Protein AF-A0A0W7WN13-F1 (afdb_monomer)

Mean predicted aligned error: 14.49 Å

Radius of gyration: 30.91 Å; Cα contacts (8 Å, |Δi|>4): 20; chains: 1; bounding box: 64×56×77 Å

Organism: NCBI:txid1685382

Structure (mmCIF, N/CA/C/O backbone):
data_AF-A0A0W7WN13-F1
#
_entry.id   AF-A0A0W7WN13-F1
#
loop_
_atom_site.group_PDB
_atom_site.id
_atom_site.type_symbol
_atom_site.label_atom_id
_atom_site.label_alt_id
_atom_site.label_comp_id
_atom_site.label_asym_id
_atom_site.label_entity_id
_atom_site.label_seq_id
_atom_site.pdbx_PDB_ins_code
_atom_site.Cartn_x
_atom_site.Cartn_y
_atom_site.Cartn_z
_atom_site.occupancy
_atom_site.B_iso_or_equiv
_atom_site.auth_seq_id
_atom_site.auth_comp_id
_atom_site.auth_asym_id
_atom_site.auth_atom_id
_atom_site.pdbx_PDB_model_num
ATOM 1 N N . MET A 1 1 ? 1.297 4.381 25.185 1.00 48.84 1 MET A N 1
ATOM 2 C CA . MET A 1 1 ? 0.788 3.778 23.940 1.00 48.84 1 MET A CA 1
ATOM 3 C C . MET A 1 1 ? 1.613 2.546 23.635 1.00 48.84 1 MET A C 1
ATOM 5 O O . MET A 1 1 ? 2.814 2.653 23.417 1.00 48.84 1 MET A O 1
ATOM 9 N N . THR A 1 2 ? 1.001 1.380 23.786 1.00 49.75 2 THR A N 1
ATOM 10 C CA . THR A 1 2 ? 1.601 0.052 23.619 1.00 49.75 2 THR A CA 1
ATOM 11 C C . THR A 1 2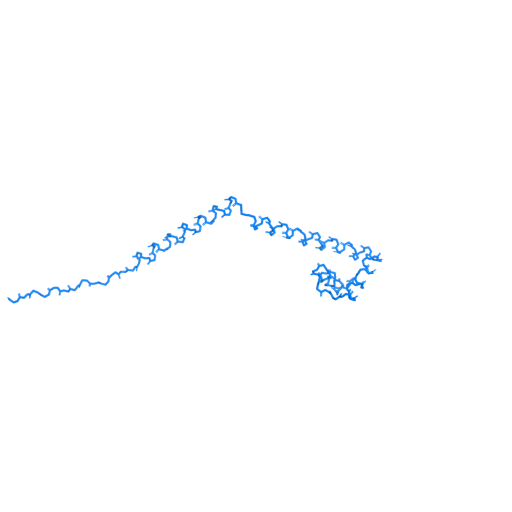 ? 1.729 -0.283 22.134 1.00 49.75 2 THR A C 1
ATOM 13 O O . THR A 1 2 ? 0.794 -0.065 21.374 1.00 49.75 2 THR A O 1
ATOM 16 N N . LEU A 1 3 ? 2.879 -0.836 21.731 1.00 59.28 3 LEU A N 1
ATOM 17 C CA . LEU A 1 3 ? 3.198 -1.262 20.354 1.00 59.28 3 LEU A CA 1
ATOM 18 C C . LEU A 1 3 ? 2.153 -2.205 19.726 1.00 59.28 3 LEU A C 1
ATOM 20 O O . LEU A 1 3 ? 2.073 -2.297 18.508 1.00 59.28 3 LEU A O 1
ATOM 24 N N . ILE A 1 4 ? 1.349 -2.866 20.561 1.00 59.03 4 ILE A N 1
ATOM 25 C CA . ILE A 1 4 ? 0.269 -3.782 20.176 1.00 59.03 4 ILE A CA 1
ATOM 26 C C . ILE A 1 4 ? -0.789 -3.067 19.310 1.00 59.03 4 ILE A C 1
ATOM 28 O O . ILE A 1 4 ? -1.180 -3.599 18.278 1.00 59.03 4 ILE A O 1
ATOM 32 N N . HIS A 1 5 ? -1.136 -1.816 19.633 1.00 65.38 5 HIS A N 1
ATOM 33 C CA . HIS A 1 5 ? -2.169 -1.062 18.907 1.00 65.38 5 HIS A CA 1
ATOM 34 C C . HIS A 1 5 ? -1.741 -0.590 17.515 1.00 65.38 5 HIS A C 1
ATOM 36 O O . HIS A 1 5 ? -2.582 -0.296 16.671 1.00 65.38 5 HIS A O 1
ATOM 42 N N . LEU A 1 6 ? -0.433 -0.504 17.253 1.00 72.31 6 LEU A N 1
ATOM 43 C CA . LEU A 1 6 ? 0.053 -0.085 15.939 1.00 72.31 6 LEU A CA 1
ATOM 44 C C . LEU A 1 6 ? -0.142 -1.197 14.900 1.00 72.31 6 LEU A C 1
ATOM 46 O O . LEU A 1 6 ? -0.490 -0.913 13.761 1.00 72.31 6 LEU A O 1
ATOM 50 N N . CYS A 1 7 ? 0.048 -2.455 15.310 1.00 81.44 7 CYS A N 1
ATOM 51 C CA . CYS A 1 7 ? -0.183 -3.618 14.456 1.00 81.44 7 CYS A CA 1
ATOM 52 C C . CYS A 1 7 ? -1.674 -3.811 14.152 1.00 81.44 7 CYS A C 1
ATOM 54 O O . CYS A 1 7 ? -2.018 -4.112 13.019 1.00 81.44 7 CYS A O 1
ATOM 56 N N . GLU A 1 8 ? -2.558 -3.590 15.127 1.00 88.00 8 GLU A N 1
ATOM 57 C CA . GLU A 1 8 ? -4.014 -3.713 14.943 1.00 88.00 8 GLU A CA 1
ATOM 58 C C . GLU A 1 8 ? -4.547 -2.720 13.901 1.00 88.00 8 GLU A C 1
ATOM 60 O O . GLU A 1 8 ? -5.276 -3.107 12.992 1.00 88.00 8 GLU A O 1
ATOM 65 N N . ILE A 1 9 ? -4.120 -1.454 13.970 1.00 88.44 9 ILE A N 1
ATOM 66 C CA . ILE A 1 9 ? -4.487 -0.431 12.980 1.00 88.44 9 ILE A CA 1
ATOM 67 C C . ILE A 1 9 ? -3.923 -0.774 11.591 1.00 88.44 9 ILE A C 1
ATOM 69 O O . ILE A 1 9 ? -4.590 -0.547 10.584 1.00 88.44 9 ILE A O 1
ATOM 73 N N . ASP A 1 10 ? -2.712 -1.330 11.520 1.00 89.88 10 ASP A N 1
ATOM 74 C CA . ASP A 1 10 ? -2.090 -1.728 10.254 1.00 89.88 10 ASP A CA 1
ATOM 75 C C . ASP A 1 10 ? -2.854 -2.878 9.574 1.00 89.88 10 ASP A C 1
ATOM 77 O O . ASP A 1 10 ? -3.208 -2.764 8.398 1.00 89.88 10 ASP A O 1
ATOM 81 N N . PHE A 1 11 ? -3.203 -3.922 10.337 1.00 90.88 11 PHE A N 1
ATOM 82 C CA . PHE A 1 11 ? -4.027 -5.043 9.870 1.00 90.88 11 PHE A CA 1
ATOM 83 C C . PHE A 1 11 ? -5.443 -4.611 9.496 1.00 90.88 11 PHE A C 1
ATOM 85 O O . PHE A 1 11 ? -6.002 -5.114 8.520 1.00 90.88 11 PHE A O 1
ATOM 92 N N . TYR A 1 12 ? -6.021 -3.666 10.242 1.00 92.19 12 TYR A N 1
ATOM 93 C CA . TYR A 1 12 ? -7.306 -3.066 9.902 1.00 92.19 12 TYR A CA 1
ATOM 94 C C . TYR A 1 12 ? -7.250 -2.385 8.530 1.00 92.19 12 TYR A C 1
ATOM 96 O O . TYR A 1 12 ? -8.115 -2.617 7.688 1.00 92.19 12 TYR A O 1
ATOM 104 N N . ILE A 1 13 ? -6.203 -1.593 8.271 1.00 91.12 13 ILE A N 1
ATOM 105 C CA . ILE A 1 13 ? -6.005 -0.926 6.978 1.00 91.12 13 ILE A CA 1
ATOM 106 C C . ILE A 1 13 ? -5.828 -1.942 5.839 1.00 91.12 13 ILE A C 1
ATOM 108 O O . ILE A 1 13 ? -6.340 -1.715 4.743 1.00 91.12 13 ILE A O 1
ATOM 112 N N . ASP A 1 14 ? -5.131 -3.053 6.086 1.00 90.25 14 ASP A N 1
ATOM 113 C CA . ASP A 1 14 ? -4.943 -4.117 5.089 1.00 90.25 14 ASP A CA 1
ATOM 114 C C . ASP A 1 14 ? -6.179 -5.016 4.903 1.00 90.25 14 ASP A C 1
ATOM 116 O O . ASP A 1 14 ? -6.227 -5.813 3.965 1.00 90.25 14 ASP A O 1
ATOM 120 N N . GLY A 1 15 ? -7.201 -4.873 5.755 1.00 90.50 15 GLY A N 1
ATOM 121 C CA . GLY A 1 15 ? -8.405 -5.705 5.731 1.00 90.50 15 GLY A CA 1
ATOM 122 C C . GLY A 1 15 ? -8.166 -7.141 6.206 1.00 90.50 15 GLY A C 1
ATOM 123 O O . GLY A 1 15 ? -8.925 -8.038 5.845 1.00 90.50 15 GLY A O 1
ATOM 124 N N . GLU A 1 16 ? -7.111 -7.371 6.991 1.00 93.31 16 GLU A N 1
ATOM 125 C CA . GLU A 1 16 ? -6.757 -8.691 7.534 1.00 93.31 16 GLU A CA 1
ATOM 126 C C . GLU A 1 16 ? -7.452 -9.000 8.869 1.00 93.31 16 GLU A C 1
ATOM 128 O O . GLU A 1 16 ? -7.388 -10.130 9.357 1.00 93.31 16 GLU A O 1
ATOM 133 N N . LEU A 1 17 ? -8.134 -8.014 9.459 1.00 90.81 17 LEU A N 1
ATOM 134 C CA . LEU A 1 17 ? -8.948 -8.216 10.654 1.00 90.81 17 LEU A CA 1
ATOM 135 C C . LEU A 1 17 ? -10.293 -8.873 10.329 1.00 90.81 17 LEU A C 1
ATOM 137 O O . LEU A 1 17 ? -10.919 -8.598 9.303 1.00 90.81 17 LEU A O 1
ATOM 141 N N . GLY A 1 18 ? -10.753 -9.724 11.247 1.00 91.62 18 GLY A N 1
ATOM 142 C CA . GLY A 1 18 ? -12.123 -10.212 11.243 1.00 91.62 18 GLY A CA 1
ATOM 143 C C . GLY A 1 18 ? -13.124 -9.094 11.567 1.00 91.62 18 GLY A C 1
ATOM 144 O O . GLY A 1 18 ? -12.742 -7.994 11.973 1.00 91.62 18 GLY A O 1
ATOM 145 N N . PRO A 1 19 ? -14.428 -9.344 11.358 1.00 90.69 19 PRO A N 1
ATOM 146 C CA . PRO A 1 19 ? -15.461 -8.324 11.533 1.00 90.69 19 PRO A CA 1
ATOM 147 C C . PRO A 1 19 ? -15.579 -7.831 12.981 1.00 90.69 19 PRO A C 1
ATOM 149 O O . PRO A 1 19 ? -15.870 -6.656 13.196 1.00 90.69 19 PRO A O 1
ATOM 152 N N . ASP A 1 20 ? -15.340 -8.705 13.959 1.00 91.81 20 ASP A N 1
ATOM 153 C CA . ASP A 1 20 ? -15.444 -8.356 15.376 1.00 91.81 20 ASP A CA 1
ATOM 154 C C . ASP A 1 20 ? -14.255 -7.476 15.797 1.00 91.81 20 ASP A C 1
ATOM 156 O O . ASP A 1 20 ? -14.450 -6.413 16.384 1.00 91.81 20 ASP A O 1
ATOM 160 N N . GLU A 1 21 ? -13.031 -7.844 15.404 1.00 88.50 21 GLU A N 1
ATOM 161 C CA . GLU A 1 21 ? -11.822 -7.068 15.698 1.00 88.50 21 GLU A CA 1
ATOM 162 C C . GLU A 1 21 ? -11.809 -5.717 14.966 1.00 88.50 21 GLU A C 1
ATOM 164 O O . GLU A 1 21 ? -11.381 -4.704 15.519 1.00 88.50 21 GLU A O 1
ATOM 169 N N . ALA A 1 22 ? -12.320 -5.669 13.732 1.00 90.31 22 ALA A N 1
ATOM 170 C CA . ALA A 1 22 ? -12.483 -4.421 12.991 1.00 90.31 22 ALA A CA 1
ATOM 171 C C . ALA A 1 22 ? -13.426 -3.448 13.718 1.00 90.31 22 ALA A C 1
ATOM 173 O O . ALA A 1 22 ? -13.119 -2.262 13.822 1.00 90.31 22 ALA A O 1
ATOM 174 N N . CYS A 1 23 ? -14.532 -3.948 14.278 1.00 92.44 23 CYS A N 1
ATOM 175 C CA . CYS A 1 23 ? -15.472 -3.131 15.043 1.00 92.44 23 CYS A CA 1
ATOM 176 C C . CYS A 1 23 ? -14.827 -2.534 16.308 1.00 92.44 23 CYS A C 1
ATOM 178 O O . CYS A 1 23 ? -15.119 -1.393 16.673 1.00 92.44 23 CYS A O 1
ATOM 180 N N . GLU A 1 24 ? -13.946 -3.281 16.978 1.00 90.81 24 GLU A N 1
ATOM 181 C CA . GLU A 1 24 ? -13.201 -2.787 18.143 1.00 90.81 24 GLU A CA 1
ATOM 182 C C . GLU A 1 24 ? -12.240 -1.656 17.758 1.00 90.81 24 GLU A C 1
ATOM 184 O O . GLU A 1 24 ? -12.204 -0.616 18.424 1.00 90.81 24 GLU A O 1
ATOM 189 N N . VAL A 1 25 ? -11.519 -1.815 16.643 1.00 90.31 25 VAL A N 1
ATOM 190 C CA . VAL A 1 25 ? -10.637 -0.769 16.106 1.00 90.31 25 VAL A CA 1
ATOM 191 C C . VAL A 1 25 ? -11.441 0.467 15.695 1.00 90.31 25 VAL A C 1
ATOM 193 O O . VAL A 1 25 ? -11.041 1.584 16.014 1.00 90.31 25 VAL A O 1
ATOM 196 N N . GLU A 1 26 ? -12.596 0.311 15.047 1.00 91.19 26 GLU A N 1
ATOM 197 C CA . GLU A 1 26 ? -13.471 1.433 14.679 1.00 91.19 26 GLU A CA 1
ATOM 198 C C . GLU A 1 26 ? -13.960 2.216 15.905 1.00 91.19 26 GLU A C 1
ATOM 200 O O . GLU A 1 26 ? -13.839 3.444 15.938 1.00 91.19 26 GLU A O 1
ATOM 205 N N . ALA A 1 27 ? -14.435 1.521 16.944 1.00 91.81 27 ALA A N 1
ATOM 206 C CA . ALA A 1 27 ? -14.860 2.148 18.196 1.00 91.81 27 ALA A CA 1
ATOM 207 C C . ALA A 1 27 ? -13.705 2.895 18.889 1.00 91.81 27 ALA A C 1
ATOM 209 O O . ALA A 1 27 ? -13.890 3.961 19.491 1.00 91.81 27 ALA A O 1
ATOM 210 N N . GLN A 1 28 ? -12.485 2.367 18.782 1.00 88.75 28 GLN A N 1
ATOM 211 C CA . GLN A 1 28 ? -11.292 3.035 19.288 1.00 88.75 28 GLN A CA 1
ATOM 212 C C . GLN A 1 28 ? -10.940 4.282 18.466 1.00 88.75 28 GLN A C 1
ATOM 214 O O . GLN A 1 28 ? -10.655 5.330 19.042 1.00 88.75 28 GLN A O 1
ATOM 219 N N . LEU A 1 29 ? -10.999 4.209 17.135 1.00 89.50 29 LEU A N 1
ATOM 220 C CA . LEU A 1 29 ? -10.740 5.351 16.254 1.00 89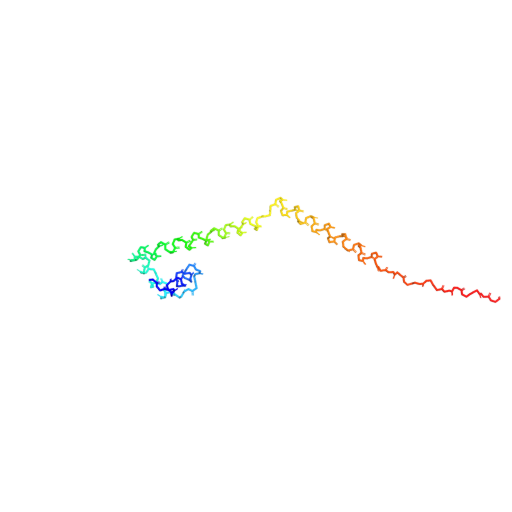.50 29 LEU A CA 1
ATOM 221 C C . LEU A 1 29 ? -11.768 6.478 16.428 1.00 89.50 29 LEU A C 1
ATOM 223 O O . LEU A 1 29 ? -11.444 7.634 16.160 1.00 89.50 29 LEU A O 1
ATOM 227 N N . GLU A 1 30 ? -12.989 6.156 16.861 1.00 92.38 30 GLU A N 1
ATOM 228 C CA . GLU A 1 30 ? -14.028 7.141 17.179 1.00 92.38 30 GLU A CA 1
ATOM 229 C C . GLU A 1 30 ? -13.779 7.857 18.518 1.00 92.38 30 GLU A C 1
ATOM 231 O O . GLU A 1 30 ? -14.139 9.024 18.674 1.00 92.38 30 GLU A O 1
ATOM 236 N N . SER A 1 31 ? -13.144 7.182 19.481 1.00 89.69 31 SER A N 1
ATOM 237 C CA . SER A 1 31 ? -12.976 7.681 20.853 1.00 89.69 31 SER A CA 1
ATOM 238 C C . SER A 1 31 ? -11.581 8.232 21.179 1.00 89.69 31 SER A C 1
ATOM 240 O O . SER A 1 31 ? -11.449 9.006 22.129 1.00 89.69 31 SER A O 1
ATOM 242 N N . ASP A 1 32 ? -10.551 7.880 20.405 1.00 90.12 32 ASP A N 1
ATOM 243 C CA . ASP A 1 32 ? -9.160 8.292 20.619 1.00 90.12 32 ASP A CA 1
ATOM 244 C C . ASP A 1 32 ? -8.598 9.068 19.411 1.00 90.12 32 ASP A C 1
ATOM 246 O O . ASP A 1 32 ? -8.232 8.500 18.378 1.00 90.12 32 ASP A O 1
ATOM 250 N N . GLU A 1 33 ? -8.458 10.391 19.567 1.00 89.62 33 GLU A N 1
ATOM 251 C CA . GLU A 1 33 ? -7.846 11.275 18.562 1.00 89.62 33 GLU A CA 1
ATOM 252 C C . GLU A 1 33 ? -6.394 10.887 18.226 1.00 89.62 33 GLU A C 1
ATOM 254 O O . GLU A 1 33 ? -5.944 11.079 17.094 1.00 89.62 33 GLU A O 1
ATOM 259 N N . GLY A 1 34 ? -5.649 10.321 19.181 1.00 87.56 34 GLY A N 1
ATOM 260 C CA . GLY A 1 34 ? -4.284 9.847 18.966 1.00 87.56 34 GLY A CA 1
ATOM 261 C C . GLY A 1 34 ? -4.245 8.604 18.082 1.00 87.56 34 GLY A C 1
ATOM 262 O O . GLY A 1 34 ? -3.435 8.531 17.155 1.00 87.56 34 GLY A O 1
ATOM 263 N N . ALA A 1 35 ? -5.153 7.655 18.319 1.00 86.69 35 ALA A N 1
ATOM 264 C CA . ALA A 1 35 ? -5.334 6.495 17.448 1.00 86.69 35 ALA A CA 1
ATOM 265 C C . ALA A 1 35 ? -5.776 6.925 16.042 1.00 86.69 35 ALA A C 1
ATOM 267 O O . ALA A 1 35 ? -5.257 6.418 15.046 1.00 86.69 35 ALA A O 1
ATOM 268 N N . ARG A 1 36 ? -6.659 7.928 15.949 1.00 90.25 36 ARG A N 1
ATOM 269 C CA . ARG A 1 36 ? -7.094 8.491 14.667 1.00 90.25 36 ARG A CA 1
ATOM 270 C C . ARG A 1 36 ? -5.946 9.122 13.882 1.00 90.25 36 ARG A C 1
ATOM 272 O O . ARG A 1 36 ? -5.782 8.828 12.701 1.00 90.25 36 ARG A O 1
ATOM 279 N N . ALA A 1 37 ? -5.112 9.924 14.541 1.00 90.38 37 ALA A N 1
ATOM 280 C CA . ALA A 1 37 ? -3.938 10.527 13.916 1.00 90.38 37 ALA A CA 1
ATOM 281 C C . ALA A 1 37 ? -2.926 9.472 13.428 1.00 90.38 37 ALA A C 1
ATOM 283 O O . ALA A 1 37 ? -2.313 9.643 12.372 1.00 90.38 37 ALA A O 1
ATOM 284 N N . LEU A 1 38 ? -2.760 8.371 14.171 1.00 89.06 38 LEU A N 1
ATOM 285 C CA . LEU A 1 38 ? -1.918 7.245 13.756 1.00 89.06 38 LEU A CA 1
ATOM 286 C C . LEU A 1 38 ? -2.486 6.526 12.528 1.00 89.06 38 LEU A C 1
ATOM 288 O O . LEU A 1 38 ? -1.734 6.264 11.588 1.00 89.06 38 LEU A O 1
ATOM 292 N N . PHE A 1 39 ? -3.794 6.255 12.508 1.00 91.81 39 PHE A N 1
ATOM 293 C CA . PHE A 1 39 ? -4.478 5.692 11.343 1.00 91.81 39 PHE A CA 1
ATOM 294 C C . PHE A 1 39 ? -4.270 6.563 10.101 1.00 91.81 39 PHE A C 1
ATOM 296 O O . PHE A 1 39 ? -3.830 6.059 9.068 1.00 91.81 39 PHE A O 1
ATOM 303 N N . ASP A 1 40 ? -4.498 7.873 10.209 1.00 93.25 40 ASP A N 1
ATOM 304 C CA . ASP A 1 40 ? -4.347 8.795 9.080 1.00 93.25 40 ASP A CA 1
ATOM 305 C C . ASP A 1 40 ? -2.905 8.817 8.547 1.00 93.25 40 ASP A C 1
ATOM 307 O O . ASP A 1 40 ? -2.689 8.837 7.332 1.00 93.25 40 ASP A O 1
ATOM 311 N N . ALA A 1 41 ? -1.905 8.775 9.434 1.00 91.88 41 ALA A N 1
ATOM 312 C CA . ALA A 1 41 ? -0.498 8.741 9.044 1.00 91.88 41 ALA A CA 1
ATOM 313 C C . ALA A 1 41 ? -0.131 7.447 8.294 1.00 91.88 41 ALA A C 1
ATOM 315 O O . ALA A 1 41 ? 0.510 7.505 7.240 1.00 91.88 41 ALA A O 1
ATOM 316 N N . LEU A 1 42 ? -0.561 6.289 8.806 1.00 90.62 42 LEU A N 1
ATOM 317 C CA . LEU A 1 42 ? -0.320 4.989 8.171 1.00 90.62 42 LEU A CA 1
ATOM 318 C C . LEU A 1 42 ? -1.051 4.877 6.829 1.00 90.62 42 LEU A C 1
ATOM 320 O O . LEU A 1 42 ? -0.462 4.449 5.833 1.00 90.62 42 LEU A O 1
ATOM 324 N N . TRP A 1 43 ? -2.301 5.338 6.772 1.00 92.88 43 TRP A N 1
ATOM 325 C CA . TRP A 1 43 ? -3.089 5.379 5.545 1.00 92.88 43 TRP A CA 1
ATOM 326 C C . TRP A 1 43 ? -2.411 6.227 4.463 1.00 92.88 43 TRP A C 1
ATOM 328 O O . TRP A 1 43 ? -2.216 5.771 3.335 1.00 92.88 43 TRP A O 1
ATOM 338 N N . GLN A 1 44 ? -1.973 7.443 4.806 1.00 93.69 44 GLN A N 1
ATOM 339 C CA . GLN A 1 44 ? -1.257 8.321 3.873 1.00 93.69 44 GLN A CA 1
ATOM 340 C C . GLN A 1 44 ? 0.041 7.692 3.359 1.00 93.69 44 GLN A C 1
ATOM 342 O O . GLN A 1 44 ? 0.365 7.828 2.176 1.00 93.69 44 GLN A O 1
ATOM 347 N N . GLN A 1 45 ? 0.783 6.995 4.222 1.00 91.25 45 GLN A N 1
ATOM 348 C CA . GLN A 1 45 ? 1.998 6.294 3.825 1.00 91.25 45 GLN A CA 1
ATOM 349 C C . GLN A 1 45 ? 1.700 5.175 2.816 1.00 91.25 45 GLN A C 1
ATOM 351 O O . GLN A 1 45 ? 2.365 5.103 1.778 1.00 91.25 45 GLN A O 1
ATOM 356 N N . LYS A 1 46 ? 0.700 4.326 3.084 1.00 91.56 46 LYS A N 1
ATOM 357 C CA . LYS A 1 46 ? 0.310 3.229 2.181 1.00 91.56 46 LYS A CA 1
ATOM 358 C C . LYS A 1 46 ? -0.220 3.743 0.844 1.00 91.56 46 LYS A C 1
ATOM 360 O O . LYS A 1 46 ? 0.171 3.235 -0.208 1.00 91.56 46 LYS A O 1
ATOM 365 N N . GLU A 1 47 ? -1.010 4.810 0.858 1.00 93.69 47 GLU A N 1
ATOM 366 C CA . GLU A 1 47 ? -1.483 5.484 -0.354 1.00 93.69 47 GLU A CA 1
ATOM 367 C C . GLU A 1 47 ? -0.313 6.046 -1.184 1.00 93.69 47 GLU A C 1
ATOM 369 O O . GLU A 1 47 ? -0.265 5.883 -2.405 1.00 93.69 47 GLU A O 1
ATOM 374 N N . ALA A 1 48 ? 0.680 6.670 -0.540 1.00 91.69 48 ALA A N 1
ATOM 375 C CA . ALA A 1 48 ? 1.864 7.189 -1.223 1.00 91.69 48 ALA A CA 1
ATOM 376 C C . ALA A 1 48 ? 2.693 6.073 -1.881 1.00 91.69 48 ALA A C 1
ATOM 378 O O . ALA A 1 48 ? 3.142 6.231 -3.019 1.00 91.69 48 ALA A O 1
ATOM 379 N N . ILE A 1 49 ? 2.866 4.940 -1.191 1.00 91.44 49 ILE A N 1
ATOM 380 C CA . ILE A 1 49 ? 3.544 3.756 -1.732 1.00 91.44 49 ILE A CA 1
ATOM 381 C C . ILE A 1 49 ? 2.762 3.194 -2.921 1.00 91.44 49 ILE A C 1
ATOM 383 O O . ILE A 1 49 ? 3.351 2.968 -3.976 1.00 91.44 49 ILE A O 1
ATOM 387 N N . THR A 1 50 ? 1.445 3.040 -2.791 1.00 89.31 50 THR A N 1
ATOM 388 C CA . THR A 1 50 ? 0.573 2.536 -3.863 1.00 89.31 50 THR A CA 1
ATOM 389 C C . THR A 1 50 ? 0.671 3.413 -5.108 1.00 89.31 50 THR A C 1
ATOM 391 O O . THR A 1 50 ? 0.949 2.917 -6.198 1.00 89.31 50 THR A O 1
ATOM 394 N N . ARG A 1 51 ? 0.590 4.739 -4.954 1.00 88.88 51 ARG A N 1
ATOM 395 C CA . ARG A 1 51 ? 0.782 5.686 -6.065 1.00 88.88 51 ARG A CA 1
ATOM 396 C C . ARG A 1 51 ? 2.169 5.600 -6.689 1.00 88.88 51 ARG A C 1
ATOM 398 O O . ARG A 1 51 ? 2.302 5.737 -7.905 1.00 88.88 51 ARG A O 1
ATOM 405 N N . ALA A 1 52 ? 3.208 5.405 -5.880 1.00 86.12 52 ALA A N 1
ATOM 406 C CA . ALA A 1 52 ? 4.564 5.230 -6.384 1.00 86.12 52 ALA A CA 1
ATOM 407 C C . ALA A 1 52 ? 4.699 3.929 -7.192 1.00 86.12 52 ALA A C 1
ATOM 409 O O . ALA A 1 52 ? 5.309 3.945 -8.262 1.00 86.12 52 ALA A O 1
ATOM 410 N N . LEU A 1 53 ? 4.092 2.832 -6.728 1.00 84.94 53 LEU A N 1
ATOM 411 C CA . LEU A 1 53 ? 4.047 1.556 -7.445 1.00 84.94 53 LEU A CA 1
ATOM 412 C C . LEU A 1 53 ? 3.275 1.683 -8.761 1.00 84.94 53 LEU A C 1
ATOM 414 O O . LEU A 1 53 ? 3.804 1.325 -9.809 1.00 84.94 53 LEU A O 1
ATOM 418 N N . GLU A 1 54 ? 2.094 2.301 -8.755 1.00 85.50 54 GLU A N 1
ATOM 419 C CA . GLU A 1 54 ? 1.343 2.571 -9.986 1.00 85.50 54 GLU A CA 1
ATOM 420 C C . GLU A 1 54 ? 2.132 3.435 -10.979 1.00 85.50 54 GLU A C 1
ATOM 422 O O . GLU A 1 54 ? 2.061 3.236 -12.194 1.00 85.50 54 GLU A O 1
ATOM 427 N N . ALA A 1 55 ? 2.890 4.419 -10.487 1.00 81.62 55 ALA A N 1
ATOM 428 C CA . ALA A 1 55 ? 3.735 5.257 -11.330 1.00 81.62 55 ALA A CA 1
ATOM 429 C C . ALA A 1 55 ? 4.910 4.474 -11.939 1.00 81.62 55 ALA A C 1
ATOM 431 O O . ALA A 1 55 ? 5.325 4.783 -13.059 1.00 81.62 55 ALA A O 1
ATOM 432 N N . LEU A 1 56 ? 5.432 3.470 -11.228 1.00 76.88 56 LEU A N 1
ATOM 433 C CA . LEU A 1 56 ? 6.448 2.547 -11.733 1.00 76.88 56 LEU A CA 1
ATOM 434 C C . LEU A 1 56 ? 5.867 1.551 -12.742 1.00 76.88 56 LEU A C 1
ATOM 436 O O . LEU A 1 56 ? 6.524 1.276 -13.742 1.00 76.88 56 LEU A O 1
ATOM 440 N N . ASP A 1 57 ? 4.649 1.060 -12.545 1.00 74.88 57 ASP A N 1
ATOM 441 C CA . ASP A 1 57 ? 4.015 0.123 -13.480 1.00 74.88 57 ASP A CA 1
ATOM 442 C C . ASP A 1 57 ? 3.542 0.797 -14.774 1.00 74.88 57 ASP A C 1
ATOM 444 O O . ASP A 1 57 ? 3.405 0.150 -15.818 1.00 74.88 57 ASP A O 1
ATOM 448 N N . ARG A 1 58 ? 3.338 2.121 -14.764 1.00 71.88 58 ARG A N 1
ATOM 449 C CA . ARG A 1 58 ? 3.024 2.861 -15.989 1.00 71.88 58 ARG A CA 1
ATOM 450 C C . ARG A 1 58 ? 4.238 2.885 -16.925 1.00 71.88 58 ARG A C 1
ATOM 452 O O . ARG A 1 58 ? 5.263 3.476 -16.580 1.00 71.88 58 ARG A O 1
ATOM 459 N N . PRO A 1 59 ? 4.118 2.354 -18.160 1.00 65.06 59 PRO A N 1
ATOM 460 C CA . PRO A 1 59 ? 5.233 2.270 -19.093 1.00 65.06 59 PRO A CA 1
ATOM 461 C C . PRO A 1 5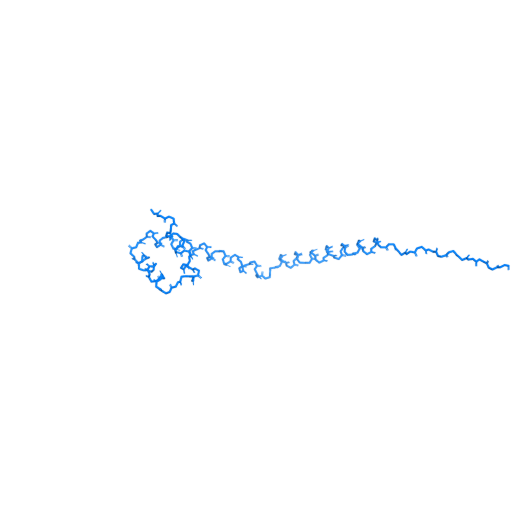9 ? 5.736 3.663 -19.480 1.00 65.06 59 PRO A C 1
ATOM 463 O O . PRO A 1 59 ? 5.184 4.335 -20.357 1.00 65.06 59 PRO A O 1
ATOM 466 N N . SER A 1 60 ? 6.829 4.092 -18.852 1.00 67.44 60 SER A N 1
ATOM 467 C CA . SER A 1 60 ? 7.425 5.401 -19.104 1.00 67.44 60 SER A CA 1
ATOM 468 C C . SER A 1 60 ? 8.391 5.364 -20.300 1.00 67.44 60 SER A C 1
ATOM 470 O O . SER A 1 60 ? 8.985 4.325 -20.617 1.00 67.44 60 SER A O 1
ATOM 472 N N . PRO A 1 61 ? 8.625 6.496 -20.991 1.00 68.62 61 PRO A N 1
ATOM 473 C CA . PRO A 1 61 ? 9.643 6.574 -22.042 1.00 68.62 61 PRO A CA 1
ATOM 474 C C . PRO A 1 61 ? 11.046 6.175 -21.556 1.00 68.62 61 PRO A C 1
ATOM 476 O O . PRO A 1 61 ? 11.832 5.629 -22.333 1.00 68.62 61 PRO A O 1
ATOM 479 N N . ALA A 1 62 ? 11.357 6.418 -20.278 1.00 68.88 62 ALA A N 1
ATOM 480 C CA . ALA A 1 62 ? 12.610 6.007 -19.654 1.00 68.88 62 ALA A CA 1
ATOM 481 C C . ALA A 1 62 ? 12.700 4.478 -19.531 1.00 68.88 62 ALA A C 1
ATOM 483 O O . ALA A 1 62 ? 13.696 3.901 -19.959 1.00 68.88 62 ALA A O 1
ATOM 484 N N . GLN A 1 63 ? 11.637 3.808 -19.078 1.00 69.62 63 GLN A N 1
ATOM 485 C CA . GLN A 1 63 ? 11.579 2.341 -19.016 1.00 69.62 63 GLN A CA 1
ATOM 486 C C . GLN A 1 63 ? 11.703 1.697 -20.399 1.00 69.62 63 GLN A C 1
ATOM 488 O O . GLN A 1 63 ? 12.419 0.712 -20.555 1.00 69.62 63 GLN A O 1
ATOM 493 N N . LYS A 1 64 ? 11.110 2.296 -21.442 1.00 73.25 64 LYS A N 1
ATOM 494 C CA . LYS A 1 64 ? 11.291 1.836 -22.832 1.00 73.25 64 LYS A CA 1
ATOM 495 C C . LYS A 1 64 ? 12.746 1.944 -23.296 1.00 73.25 64 LYS A C 1
ATOM 497 O O . LYS A 1 64 ? 13.243 1.057 -23.991 1.00 73.25 64 LYS A O 1
ATOM 502 N N . ARG A 1 65 ? 13.451 3.020 -22.920 1.00 74.94 65 ARG A N 1
ATOM 503 C CA . ARG A 1 65 ? 14.889 3.176 -23.206 1.00 74.94 65 ARG A CA 1
ATOM 504 C C . ARG A 1 65 ? 15.716 2.135 -22.451 1.00 74.94 65 ARG A C 1
ATOM 506 O O . ARG A 1 65 ? 16.580 1.520 -23.071 1.00 74.94 65 ARG A O 1
ATOM 513 N N . THR A 1 66 ? 15.416 1.892 -21.176 1.00 80.69 66 THR A N 1
ATOM 514 C CA . THR A 1 66 ? 16.073 0.857 -20.362 1.00 80.69 66 THR A CA 1
ATOM 515 C C . THR A 1 66 ? 15.852 -0.537 -20.944 1.00 80.69 66 THR A C 1
ATOM 517 O O . THR A 1 66 ? 16.824 -1.249 -21.177 1.00 80.69 66 THR A O 1
ATOM 520 N N . ALA A 1 67 ? 14.617 -0.891 -21.303 1.00 77.94 67 ALA A 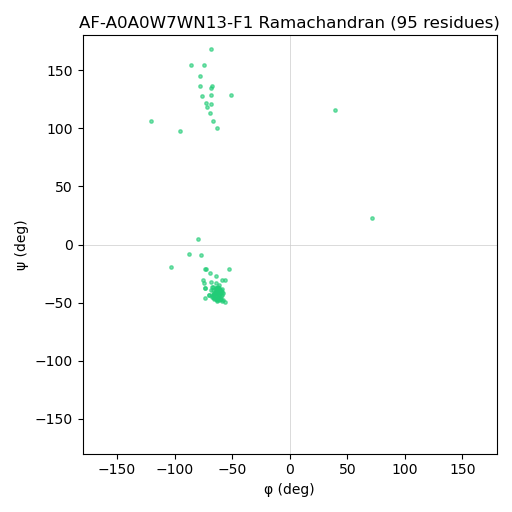N 1
ATOM 521 C CA . ALA A 1 67 ? 14.296 -2.161 -21.954 1.00 77.94 67 ALA A CA 1
ATOM 522 C C . ALA A 1 67 ? 15.046 -2.327 -23.288 1.00 77.94 67 ALA A C 1
ATOM 524 O O . ALA A 1 67 ? 15.605 -3.385 -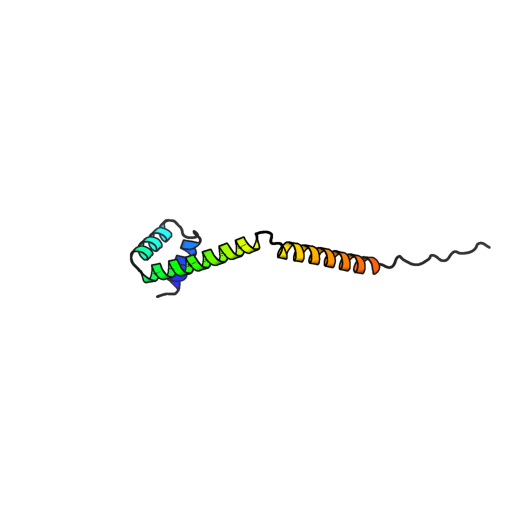23.579 1.00 77.94 67 ALA A O 1
ATOM 525 N N . ARG A 1 68 ? 15.150 -1.257 -24.091 1.00 80.62 68 ARG A N 1
ATOM 526 C CA . ARG A 1 68 ? 15.939 -1.268 -25.333 1.00 80.62 68 ARG A CA 1
ATOM 527 C C . ARG A 1 68 ? 17.435 -1.469 -25.073 1.00 80.62 68 ARG A C 1
ATOM 529 O O . ARG A 1 68 ? 18.095 -2.155 -25.853 1.00 80.62 68 ARG A O 1
ATOM 536 N N . LEU A 1 69 ? 17.982 -0.864 -24.019 1.00 87.56 69 LEU A N 1
ATOM 537 C CA . LEU A 1 69 ? 19.381 -1.049 -23.622 1.00 87.56 69 LEU A CA 1
ATOM 538 C C . LEU A 1 69 ? 19.636 -2.477 -23.130 1.00 87.56 69 LEU A C 1
ATOM 540 O O . LEU A 1 69 ? 20.609 -3.087 -23.563 1.00 87.56 69 LEU A O 1
ATOM 544 N N . GLN A 1 70 ? 18.735 -3.038 -22.321 1.00 86.69 70 GLN A N 1
ATOM 545 C CA . GLN A 1 70 ? 18.795 -4.432 -21.875 1.00 86.69 70 GLN A CA 1
ATOM 546 C C . GLN A 1 70 ? 18.757 -5.404 -23.062 1.00 86.69 70 GLN A C 1
ATOM 548 O O . GLN A 1 70 ? 19.592 -6.300 -23.137 1.00 86.69 70 GLN A O 1
ATOM 553 N N . ALA A 1 71 ? 17.876 -5.182 -24.044 1.00 84.25 71 ALA A N 1
ATOM 554 C CA . ALA A 1 71 ? 17.818 -5.999 -25.257 1.00 84.25 71 ALA A CA 1
ATOM 555 C C . ALA A 1 71 ? 19.118 -5.925 -26.080 1.00 84.25 71 ALA A C 1
ATOM 557 O O . ALA A 1 71 ? 19.612 -6.944 -26.563 1.00 84.25 71 ALA A O 1
ATOM 558 N N . ARG A 1 72 ? 19.712 -4.730 -26.210 1.00 88.94 72 ARG A N 1
ATOM 559 C CA . ARG A 1 72 ? 21.010 -4.548 -26.884 1.00 88.94 72 ARG A CA 1
ATOM 560 C C . ARG A 1 72 ? 22.144 -5.253 -26.146 1.00 88.94 72 ARG A C 1
ATOM 562 O O . ARG A 1 72 ? 22.968 -5.892 -26.794 1.00 88.94 72 ARG A O 1
ATOM 569 N N . LEU A 1 73 ? 22.174 -5.157 -24.818 1.00 88.81 73 LEU A N 1
ATOM 570 C CA . LEU A 1 73 ? 23.163 -5.839 -23.989 1.00 88.81 73 LEU A CA 1
ATOM 571 C C . LEU A 1 73 ? 23.027 -7.360 -24.115 1.00 88.81 73 LEU A C 1
ATOM 573 O O . LEU A 1 73 ? 24.013 -8.034 -24.394 1.00 88.81 73 LEU A O 1
ATOM 577 N N . ALA A 1 74 ? 21.809 -7.893 -23.995 1.00 87.88 74 ALA A N 1
ATOM 578 C CA . ALA A 1 74 ? 21.537 -9.317 -24.168 1.00 87.88 74 ALA A CA 1
ATOM 579 C C . ALA A 1 74 ? 21.978 -9.812 -25.555 1.00 87.88 74 ALA A C 1
ATOM 581 O O . ALA A 1 74 ? 22.616 -10.857 -25.671 1.00 87.88 74 ALA A O 1
ATOM 582 N N . GLN A 1 75 ? 21.716 -9.030 -26.607 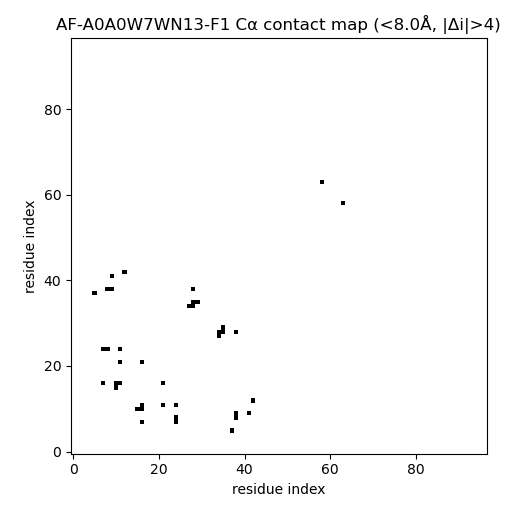1.00 87.94 75 GLN A N 1
ATOM 583 C CA . GLN A 1 75 ? 22.145 -9.360 -27.964 1.00 87.94 75 GLN A CA 1
ATOM 584 C C . GLN A 1 75 ? 23.675 -9.330 -28.125 1.00 87.94 75 GLN A C 1
ATOM 586 O O . GLN A 1 75 ? 24.230 -10.187 -28.812 1.00 87.94 75 GLN A O 1
ATOM 591 N N . ALA A 1 76 ? 24.365 -8.374 -27.498 1.00 88.69 76 ALA A N 1
ATOM 592 C CA . ALA A 1 76 ? 25.825 -8.303 -27.505 1.00 88.69 76 ALA A CA 1
ATOM 593 C C . ALA A 1 76 ? 26.458 -9.495 -26.765 1.00 88.69 76 ALA A C 1
ATOM 595 O O . ALA A 1 76 ? 27.347 -10.147 -27.312 1.00 88.69 76 ALA A O 1
ATOM 596 N N . LEU A 1 77 ? 25.943 -9.838 -25.580 1.00 89.44 77 LEU A N 1
ATOM 597 C CA . LEU A 1 77 ? 26.387 -11.003 -24.810 1.00 89.44 77 LEU A CA 1
ATOM 598 C C . LEU A 1 77 ? 26.149 -12.308 -25.576 1.00 89.44 77 LEU A C 1
ATOM 600 O O . LEU A 1 77 ? 27.044 -13.145 -25.658 1.00 89.44 77 LEU A O 1
ATOM 604 N N . TYR A 1 78 ? 24.983 -12.458 -26.210 1.00 84.12 78 TYR A N 1
ATOM 605 C CA . TYR A 1 78 ? 24.681 -13.617 -27.051 1.00 84.12 78 TYR A CA 1
ATOM 606 C C . TYR A 1 78 ? 25.680 -13.771 -28.208 1.00 84.12 78 TYR A C 1
ATOM 608 O O . TYR A 1 78 ? 26.167 -14.872 -28.467 1.00 84.12 78 TYR A O 1
ATOM 616 N N . ARG A 1 79 ? 26.036 -12.673 -28.889 1.00 82.81 79 ARG A N 1
ATOM 617 C CA . ARG A 1 79 ? 27.047 -12.682 -29.964 1.00 82.81 79 ARG A CA 1
ATOM 618 C C . ARG A 1 79 ? 28.434 -13.063 -29.455 1.00 82.81 79 ARG A C 1
ATOM 620 O O . ARG A 1 79 ? 29.129 -13.833 -30.106 1.00 82.81 79 ARG A O 1
ATOM 627 N N . GLN A 1 80 ? 28.826 -12.556 -28.292 1.00 82.69 80 GLN A N 1
ATOM 628 C CA . GLN A 1 80 ? 30.118 -12.875 -27.691 1.00 82.69 80 GLN A CA 1
ATOM 629 C C . GLN A 1 80 ? 30.203 -14.355 -27.284 1.00 82.69 80 GLN A C 1
ATOM 631 O O . GLN A 1 80 ? 31.201 -15.014 -27.563 1.00 82.69 80 GLN A O 1
ATOM 636 N N . LEU A 1 81 ? 29.135 -14.900 -26.696 1.00 79.94 81 LEU A N 1
ATOM 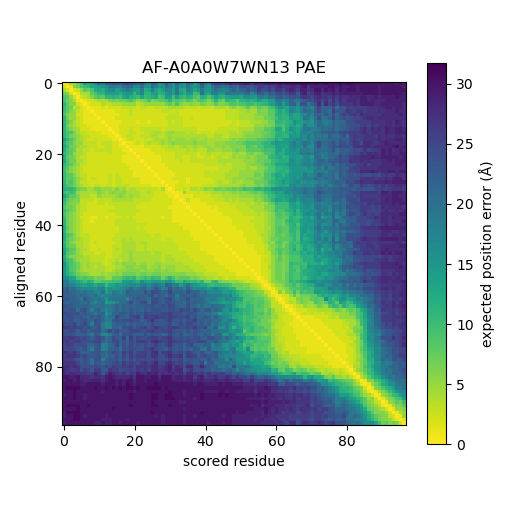637 C CA . LEU A 1 81 ? 29.050 -16.315 -26.320 1.00 79.94 81 LEU A CA 1
ATOM 638 C C . LEU A 1 81 ? 29.005 -17.249 -27.538 1.00 79.94 81 LEU A C 1
ATOM 640 O O . LEU A 1 81 ? 29.599 -18.323 -27.508 1.00 79.94 81 LEU A O 1
ATOM 644 N N . SER A 1 82 ? 28.334 -16.849 -28.620 1.00 74.69 82 SER A N 1
ATOM 645 C CA . SER A 1 82 ? 28.276 -17.641 -29.859 1.00 74.69 82 SER A CA 1
ATOM 646 C C . SER A 1 82 ? 29.576 -17.592 -30.666 1.00 74.69 82 SER A C 1
ATOM 648 O O . SER A 1 82 ? 29.954 -18.604 -31.251 1.00 74.6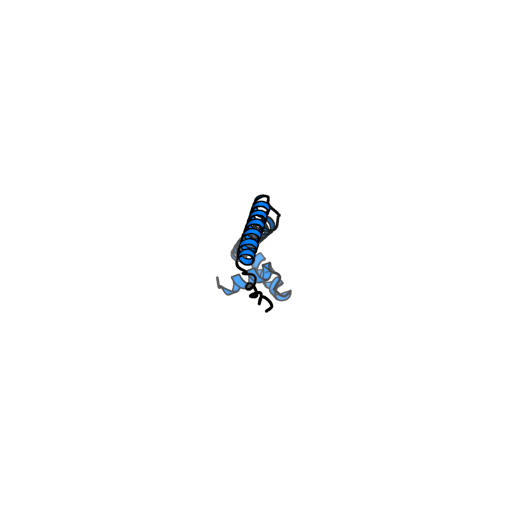9 82 SER A O 1
ATOM 650 N N . ALA A 1 83 ? 30.305 -16.473 -30.642 1.00 70.19 83 ALA A N 1
ATOM 651 C CA . ALA A 1 83 ? 31.640 -16.365 -31.235 1.00 70.19 83 ALA A CA 1
ATOM 652 C C . ALA A 1 83 ? 32.708 -17.180 -30.478 1.00 70.19 83 ALA A C 1
AT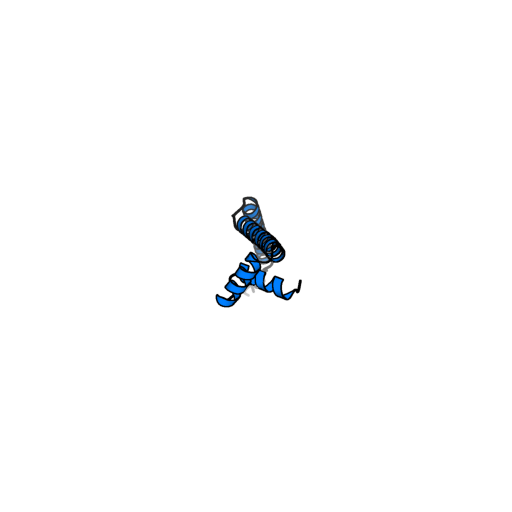OM 654 O O . ALA A 1 83 ? 33.706 -17.586 -31.066 1.00 70.19 83 ALA A O 1
ATOM 655 N N . ALA A 1 84 ? 32.492 -17.459 -29.190 1.00 62.81 84 ALA A N 1
ATOM 656 C CA . ALA A 1 84 ? 33.387 -18.263 -28.360 1.00 62.81 84 ALA A CA 1
ATOM 657 C C . ALA A 1 84 ? 33.233 -19.786 -28.556 1.00 62.81 84 ALA A C 1
ATOM 659 O O . ALA A 1 84 ? 33.867 -20.553 -27.834 1.00 62.81 84 ALA A O 1
ATOM 660 N N . ARG A 1 85 ? 32.404 -20.249 -29.506 1.00 51.34 85 ARG A N 1
ATOM 661 C CA . ARG A 1 85 ? 32.251 -21.677 -29.822 1.00 51.34 85 ARG A CA 1
ATOM 662 C C . ARG A 1 85 ? 33.157 -22.051 -31.010 1.00 51.34 85 ARG A C 1
ATOM 664 O O . ARG A 1 85 ? 32.756 -21.825 -32.151 1.00 51.34 85 ARG A O 1
ATOM 671 N N . PRO A 1 86 ? 34.361 -22.616 -30.794 1.00 51.03 86 PRO A N 1
ATOM 672 C CA . PRO A 1 86 ? 35.171 -23.124 -31.893 1.00 51.03 86 PRO A CA 1
ATOM 673 C C . PRO A 1 86 ? 34.500 -24.363 -32.500 1.00 51.03 86 PRO A C 1
ATOM 675 O O . PRO A 1 86 ? 34.122 -25.300 -31.794 1.00 51.03 86 PRO A O 1
ATOM 678 N N . VAL A 1 87 ? 34.339 -24.351 -33.822 1.00 53.34 87 VAL A N 1
ATOM 679 C CA . VAL A 1 87 ? 33.986 -25.530 -34.623 1.00 53.34 87 VAL A CA 1
ATOM 680 C C . VAL A 1 87 ? 35.189 -26.491 -34.600 1.00 53.34 87 VAL A C 1
ATOM 682 O O . VAL A 1 87 ? 36.319 -26.017 -34.743 1.00 53.34 87 VAL A O 1
ATOM 685 N N . PRO A 1 88 ? 35.008 -27.810 -34.388 1.00 51.09 88 PRO A N 1
ATOM 686 C CA . PRO A 1 88 ? 36.134 -28.724 -34.254 1.00 51.09 88 PRO A CA 1
ATOM 687 C C . PRO A 1 88 ? 36.837 -28.976 -35.596 1.00 51.09 88 PRO A C 1
ATOM 689 O O . PRO A 1 88 ? 36.219 -29.448 -36.543 1.00 51.09 88 PRO A O 1
ATOM 692 N N . VAL A 1 89 ? 38.133 -28.647 -35.596 1.00 55.25 89 VAL A N 1
ATOM 693 C CA . VAL A 1 89 ? 39.306 -29.349 -36.158 1.00 55.25 89 VAL A CA 1
ATOM 694 C C . VAL A 1 89 ? 39.148 -30.038 -37.524 1.00 55.25 89 VAL A C 1
ATOM 696 O O . VAL A 1 89 ? 38.461 -31.046 -37.668 1.00 55.25 89 VAL A O 1
ATOM 699 N N . GLU A 1 90 ? 39.905 -29.526 -38.500 1.00 49.09 90 GLU A N 1
ATOM 700 C CA . GLU A 1 90 ? 40.152 -30.129 -39.812 1.00 49.09 90 GLU A CA 1
ATOM 701 C C . GLU A 1 90 ? 40.612 -31.593 -39.708 1.00 49.09 90 GLU A C 1
ATOM 703 O O . GLU A 1 90 ? 41.569 -31.934 -39.010 1.00 49.09 90 GLU A O 1
ATOM 708 N N . VAL A 1 91 ? 39.929 -32.463 -40.449 1.00 54.50 91 VAL A N 1
ATOM 709 C CA . VAL A 1 91 ? 40.276 -33.876 -40.618 1.00 54.50 91 VAL A CA 1
ATOM 710 C C . VAL A 1 91 ? 41.458 -33.969 -41.596 1.00 54.50 91 VAL A C 1
ATOM 712 O O . VAL A 1 91 ? 41.358 -33.412 -42.693 1.00 54.50 91 VAL A O 1
ATOM 715 N N . PRO A 1 92 ? 42.571 -34.660 -41.275 1.00 47.34 92 PRO A N 1
ATOM 716 C CA . PRO A 1 92 ? 43.685 -34.765 -42.203 1.00 47.34 92 PRO A CA 1
ATOM 717 C C . PRO A 1 92 ? 43.308 -35.689 -43.365 1.00 47.34 92 PRO A C 1
ATOM 719 O O . PRO A 1 92 ? 43.030 -36.874 -43.183 1.00 47.34 92 PRO A O 1
ATOM 722 N N . VAL A 1 93 ? 43.308 -35.128 -44.575 1.00 54.22 93 VAL A N 1
ATOM 723 C CA . VAL A 1 93 ? 43.130 -35.854 -45.836 1.00 54.22 93 VAL A CA 1
ATOM 724 C C . VAL A 1 93 ? 44.342 -36.762 -46.058 1.00 54.22 93 VAL A C 1
ATOM 726 O O . VAL A 1 93 ? 45.428 -36.299 -46.407 1.00 54.22 93 VAL A O 1
ATOM 729 N N . LEU A 1 94 ? 44.154 -38.068 -45.870 1.00 52.22 94 LEU A N 1
ATOM 730 C CA . LEU A 1 94 ? 45.088 -39.093 -46.333 1.00 52.22 94 LEU A CA 1
ATOM 731 C C . LEU A 1 94 ? 45.044 -39.136 -47.868 1.00 52.22 94 LEU A C 1
ATOM 733 O O . LEU A 1 94 ? 44.024 -39.487 -48.460 1.00 52.22 94 LEU A O 1
ATOM 737 N N . LYS A 1 95 ? 46.150 -38.746 -48.511 1.00 46.25 95 LYS A N 1
ATOM 738 C CA . LYS A 1 95 ? 46.343 -38.898 -49.960 1.00 46.25 95 LYS A CA 1
ATOM 739 C C . LYS A 1 95 ? 46.456 -40.389 -50.316 1.00 46.25 95 LYS A C 1
ATOM 741 O O . LYS A 1 95 ? 47.167 -41.102 -49.605 1.00 46.25 95 LYS A O 1
ATOM 746 N N . PRO A 1 96 ? 45.797 -40.859 -51.390 1.00 50.75 96 PRO A N 1
ATOM 747 C CA . PRO A 1 96 ? 45.945 -42.231 -51.849 1.00 50.75 96 PRO A CA 1
ATOM 748 C C . PRO A 1 96 ? 47.296 -42.444 -52.550 1.00 50.75 96 PRO A C 1
ATOM 750 O O . PRO A 1 96 ? 47.905 -41.492 -53.044 1.00 50.75 96 PRO A O 1
ATOM 753 N N . SER A 1 97 ? 47.719 -43.709 -52.498 1.00 54.41 97 SER A N 1
ATOM 754 C CA . SER A 1 97 ? 49.006 -44.311 -52.872 1.00 54.41 97 SER A CA 1
ATOM 755 C C . SER A 1 97 ? 49.492 -44.062 -54.295 1.00 54.41 97 SER A C 1
ATOM 757 O O . SER A 1 97 ? 48.646 -43.981 -55.211 1.00 54.41 97 SER A O 1
#

Foldseek 3Di:
DDPVLLVLLVCLLVVVDDPVSVVVLVVCCVVDPVSVVSSVVSNVVVVVVVVVVVVVPPDDPVNVVVVVVVVVVVVVVVVVVVVPDDDDDDDDDDDDD

pLDDT: mean 79.53, std 14.63, range [46.25, 93.69]

Sequence (97 aa):
MTLIHLCEIDFYIDGELGPDEACEVEAQLESDEGARALFDALWQQKEAITRALEALDRPSPAQKRTARLQARLAQALYRQLSAARPVPVEVPVLKPS

Secondary structure (DSSP, 8-state):
--THHHHHHHHHHHT-S-HHHHHHHHHHHHH-HHHHHHHHHHHHHHHHHHHHHHHHHS--HHHHHHHHHHHHHHHHHHHHHHHT-PPP-PPP-----

Nearest PDB structures (foldseek):
  3hug-assembly3_L  TM=7.750E-01  e=3.586E+00  Mycobacterium tuberculosis H37Rv
  3hug-assembly6_P  TM=7.236E-01  e=2.940E+00  Mycobacterium tuberculosis H37Rv
  3hug-assembly6_J  TM=6.624E-01  e=3.142E+00  Mycobacterium tuberculosis H37Rv

Solvent-accessible surface area (backbone atoms only — not comparable to full-atom values): 5854 Å² total; per-residue (Å²): 137,65,74,68,59,58,53,53,53,52,34,48,74,72,63,73,48,54,76,69,59,41,49,53,52,51,58,44,45,75,74,30,70,68,55,35,53,50,48,53,54,54,50,53,52,53,52,52,50,50,54,51,51,54,59,65,69,45,89,42,76,66,58,53,50,51,53,51,49,51,50,50,50,53,51,50,52,50,51,53,60,58,70,68,57,80,78,87,74,88,77,85,84,80,79,81,132